Protein AF-A3PD05-F1 (afdb_monomer_lite)

pLDDT: mean 73.05, std 15.11, range [50.31, 95.12]

Secondary structure (DSSP, 8-state):
--TTTTT--HHHHHHHHHHHHHHHHHHHHHHHHHHHHHHHHHHHHHHHHHHHHHH--

Structure (mmCIF, N/CA/C/O backbone):
data_AF-A3PD05-F1
#
_entry.id   AF-A3PD05-F1
#
loop_
_atom_site.group_PDB
_atom_site.id
_atom_site.type_symbol
_atom_site.label_atom_id
_atom_site.label_alt_id
_atom_site.label_comp_id
_atom_site.label_asym_id
_atom_site.label_entity_id
_atom_site.label_seq_id
_atom_site.pdbx_PDB_ins_code
_atom_site.Cartn_x
_atom_site.Cartn_y
_atom_site.Cartn_z
_atom_site.occupancy
_atom_site.B_iso_or_equiv
_atom_site.auth_seq_id
_atom_site.auth_comp_id
_atom_site.auth_asym_id
_atom_site.auth_atom_id
_atom_site.pdbx_PDB_model_num
ATOM 1 N N . MET A 1 1 ? 23.696 -6.275 -6.837 1.00 67.62 1 MET A N 1
ATOM 2 C CA . MET A 1 1 ? 22.595 -6.525 -7.791 1.00 67.62 1 MET A CA 1
ATOM 3 C C . MET A 1 1 ? 21.997 -5.194 -8.180 1.00 67.62 1 MET A C 1
ATOM 5 O O . MET A 1 1 ? 21.495 -4.488 -7.310 1.00 67.62 1 MET A O 1
ATOM 9 N N . ASN A 1 2 ? 22.114 -4.826 -9.448 1.00 79.00 2 ASN A N 1
ATOM 10 C CA . ASN A 1 2 ? 21.603 -3.566 -9.969 1.00 79.00 2 ASN A CA 1
ATOM 11 C C . ASN A 1 2 ? 20.077 -3.665 -10.182 1.00 79.00 2 ASN A C 1
ATOM 13 O O . ASN A 1 2 ? 19.568 -4.719 -10.556 1.00 79.00 2 ASN A O 1
ATOM 17 N N . LEU A 1 3 ? 19.319 -2.587 -9.962 1.00 70.50 3 LEU A N 1
ATOM 18 C CA . LEU A 1 3 ? 17.855 -2.596 -10.158 1.00 70.50 3 LEU A CA 1
ATOM 19 C C . LEU A 1 3 ? 17.487 -2.847 -11.629 1.00 70.50 3 LEU A C 1
ATOM 21 O O . LEU A 1 3 ? 16.514 -3.538 -11.923 1.00 70.50 3 LEU A O 1
ATOM 25 N N . LYS A 1 4 ? 18.351 -2.378 -12.538 1.00 73.44 4 LYS A N 1
ATOM 26 C CA . LYS A 1 4 ? 18.275 -2.642 -13.978 1.00 73.44 4 LYS A CA 1
ATOM 27 C C . LYS A 1 4 ? 18.488 -4.123 -14.324 1.00 73.44 4 LYS A C 1
ATOM 29 O O . LYS A 1 4 ? 17.831 -4.628 -15.224 1.00 73.44 4 LYS A O 1
ATOM 34 N N . GLU A 1 5 ? 19.351 -4.834 -13.590 1.00 81.25 5 GLU A N 1
ATOM 35 C CA . GLU A 1 5 ? 19.563 -6.288 -13.755 1.00 81.25 5 GLU A CA 1
ATOM 36 C C . GLU A 1 5 ? 18.361 -7.107 -13.272 1.00 81.25 5 GLU A C 1
ATOM 38 O O . GLU A 1 5 ? 18.186 -8.251 -13.673 1.00 81.25 5 GLU A O 1
ATOM 43 N N . ARG A 1 6 ? 17.518 -6.518 -12.418 1.00 80.00 6 ARG A N 1
ATOM 44 C CA . ARG A 1 6 ? 16.305 -7.144 -11.883 1.00 80.00 6 ARG A CA 1
ATOM 45 C C . ARG A 1 6 ? 15.055 -6.846 -12.717 1.00 80.00 6 ARG A C 1
ATOM 47 O O . ARG A 1 6 ? 13.966 -7.226 -12.307 1.00 80.00 6 ARG A O 1
ATOM 54 N N . GLY A 1 7 ? 15.194 -6.155 -13.854 1.00 84.38 7 GLY A N 1
ATOM 55 C CA . GLY A 1 7 ? 14.069 -5.784 -14.722 1.00 84.38 7 GLY A CA 1
ATOM 56 C C . GLY A 1 7 ? 13.124 -4.734 -14.123 1.00 84.38 7 GLY A C 1
ATOM 57 O O . GLY A 1 7 ? 12.085 -4.438 -14.712 1.00 84.38 7 GLY A O 1
ATOM 58 N N . ILE A 1 8 ? 13.477 -4.148 -12.973 1.00 88.06 8 ILE A N 1
ATOM 59 C CA . ILE A 1 8 ? 12.664 -3.128 -12.311 1.00 88.06 8 ILE A CA 1
ATOM 60 C C . ILE A 1 8 ? 12.779 -1.844 -13.129 1.00 88.06 8 ILE A C 1
ATOM 62 O O . ILE A 1 8 ? 13.845 -1.232 -13.230 1.00 88.06 8 ILE A O 1
ATOM 66 N N . THR A 1 9 ? 11.664 -1.453 -13.738 1.00 90.94 9 THR A N 1
ATOM 67 C CA . THR A 1 9 ? 11.560 -0.239 -14.550 1.00 90.94 9 THR A CA 1
ATOM 68 C C . THR A 1 9 ? 11.097 0.926 -13.678 1.00 90.94 9 THR A C 1
ATOM 70 O O . THR A 1 9 ? 10.427 0.729 -12.669 1.00 90.94 9 THR A O 1
ATOM 73 N N . VAL A 1 10 ? 11.405 2.161 -14.081 1.00 88.31 10 VAL A N 1
ATOM 74 C CA . VAL A 1 10 ? 10.982 3.387 -13.374 1.00 88.31 10 VAL A CA 1
ATOM 75 C C . VAL A 1 10 ? 9.468 3.414 -13.108 1.00 88.31 10 VAL A C 1
ATOM 77 O O . VAL A 1 10 ? 9.039 3.885 -12.059 1.00 88.31 10 VAL A O 1
ATOM 80 N N . GLY A 1 11 ? 8.662 2.847 -14.014 1.00 89.19 11 GLY A N 1
ATOM 81 C CA . GLY A 1 11 ? 7.214 2.716 -13.832 1.00 89.19 11 GLY A CA 1
ATOM 82 C C . GLY A 1 11 ? 6.809 1.871 -12.619 1.00 89.19 11 GLY A C 1
ATOM 83 O O . GLY A 1 11 ? 5.872 2.237 -11.919 1.00 89.19 11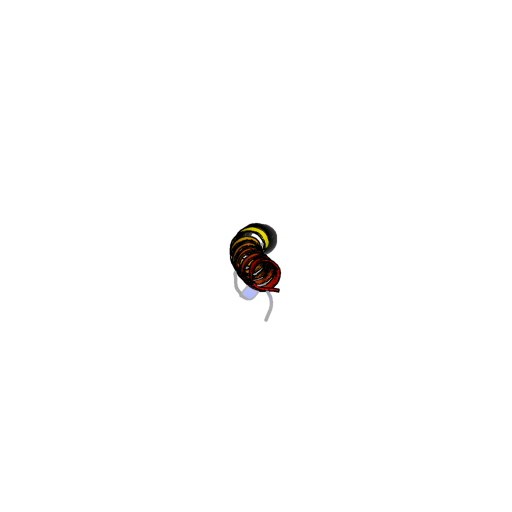 GLY A O 1
ATOM 84 N N . ASP A 1 12 ? 7.546 0.800 -12.318 1.00 88.81 12 ASP A N 1
ATOM 85 C CA . ASP A 1 12 ? 7.263 -0.087 -11.182 1.00 88.81 12 ASP A CA 1
ATOM 86 C C . ASP A 1 12 ? 7.479 0.640 -9.844 1.00 88.81 12 ASP A C 1
ATOM 88 O O . ASP A 1 12 ? 6.651 0.583 -8.936 1.00 88.81 12 ASP A O 1
ATOM 92 N N . LEU A 1 13 ? 8.532 1.460 -9.769 1.00 91.06 13 LEU A N 1
ATOM 93 C CA . LEU A 1 13 ? 8.790 2.334 -8.622 1.00 91.06 13 LEU A CA 1
ATOM 94 C C . LEU A 1 13 ? 7.653 3.339 -8.381 1.00 91.06 13 LEU A C 1
ATOM 96 O O . LEU A 1 13 ? 7.264 3.570 -7.234 1.00 91.06 13 LEU A O 1
ATOM 100 N N . LEU A 1 14 ? 7.110 3.930 -9.449 1.00 93.56 14 LEU A N 1
ATOM 101 C CA . LEU A 1 14 ? 6.004 4.887 -9.355 1.00 93.56 14 LEU A CA 1
ATOM 102 C C . LEU A 1 14 ? 4.705 4.212 -8.896 1.00 93.56 14 LEU A C 1
ATOM 104 O O . LEU A 1 14 ? 3.986 4.768 -8.065 1.00 93.56 14 LEU A O 1
ATOM 108 N N . ILE A 1 15 ? 4.427 3.003 -9.387 1.00 94.50 15 ILE A N 1
ATOM 109 C CA . ILE A 1 15 ? 3.254 2.219 -8.985 1.00 94.50 15 ILE A CA 1
ATOM 110 C C . ILE A 1 15 ? 3.346 1.845 -7.501 1.00 94.50 15 ILE A C 1
ATOM 112 O O . ILE A 1 15 ? 2.391 2.070 -6.755 1.00 94.50 15 ILE A O 1
ATOM 116 N N . ILE A 1 16 ? 4.502 1.352 -7.043 1.00 94.19 16 ILE A N 1
ATOM 117 C CA . ILE A 1 16 ? 4.727 1.011 -5.629 1.00 94.19 16 ILE A CA 1
ATOM 118 C C . ILE A 1 16 ? 4.530 2.243 -4.736 1.00 94.19 16 ILE A C 1
ATOM 120 O O . ILE A 1 16 ? 3.866 2.158 -3.700 1.00 94.19 16 ILE A O 1
ATOM 124 N N . LEU A 1 17 ? 5.043 3.406 -5.147 1.00 94.00 17 LEU A N 1
ATOM 125 C CA . LEU A 1 17 ? 4.881 4.653 -4.398 1.00 94.00 17 LEU A CA 1
ATOM 126 C C . LEU A 1 17 ? 3.404 5.053 -4.257 1.00 94.00 17 LEU A C 1
ATOM 128 O O . LEU A 1 17 ? 2.955 5.389 -3.158 1.00 94.00 17 LEU A O 1
ATOM 132 N N . LEU A 1 18 ? 2.632 4.970 -5.344 1.00 95.12 18 LEU A N 1
ATOM 133 C CA . LEU A 1 18 ? 1.195 5.255 -5.327 1.00 95.12 18 LEU A CA 1
ATOM 134 C C . LEU A 1 18 ? 0.433 4.288 -4.414 1.00 95.12 18 LEU A C 1
ATOM 136 O O . LEU A 1 18 ? -0.431 4.725 -3.648 1.00 95.12 18 LEU A O 1
ATOM 140 N N . ILE A 1 19 ? 0.775 2.997 -4.445 1.00 94.88 19 ILE A N 1
ATOM 141 C CA . ILE A 1 19 ? 0.168 1.976 -3.580 1.00 94.88 19 ILE A CA 1
ATOM 142 C 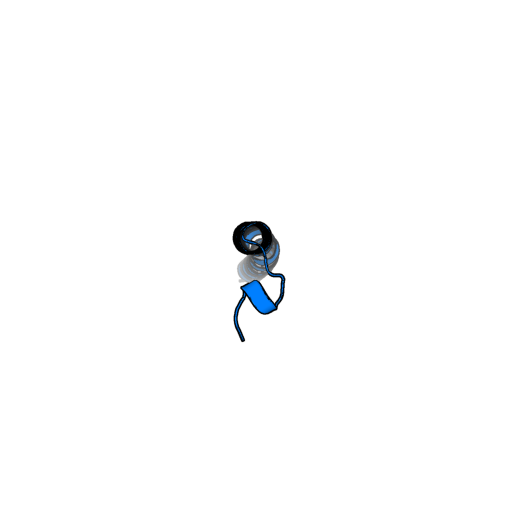C . ILE A 1 19 ? 0.433 2.292 -2.107 1.00 94.88 19 ILE A C 1
ATOM 144 O O . ILE A 1 19 ? -0.496 2.220 -1.300 1.00 94.88 19 ILE A O 1
ATOM 148 N N . ILE A 1 20 ? 1.658 2.686 -1.746 1.00 94.19 20 ILE A N 1
ATOM 149 C CA . ILE A 1 20 ? 2.012 3.040 -0.363 1.00 94.19 20 ILE A CA 1
ATOM 150 C C . ILE A 1 20 ? 1.211 4.260 0.103 1.00 94.19 20 ILE A C 1
ATOM 152 O O . ILE A 1 20 ? 0.601 4.217 1.175 1.00 94.19 20 ILE A O 1
ATOM 156 N N . ILE A 1 21 ? 1.158 5.330 -0.697 1.00 94.38 21 ILE A N 1
ATOM 157 C CA . ILE A 1 21 ? 0.422 6.5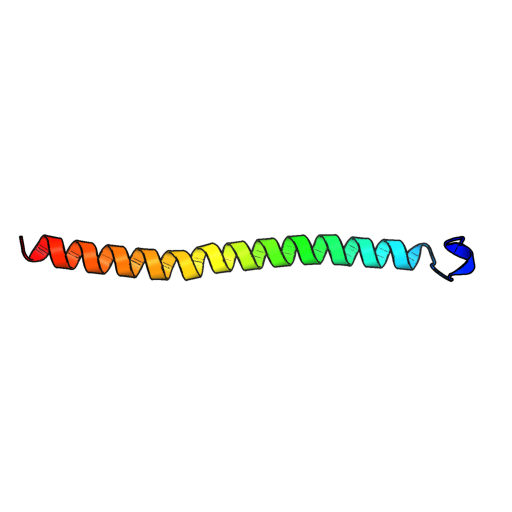57 -0.348 1.00 94.38 21 ILE A CA 1
ATOM 158 C C . ILE A 1 21 ? -1.070 6.253 -0.183 1.00 94.38 21 ILE A C 1
ATOM 160 O O . ILE A 1 21 ? -1.665 6.586 0.845 1.00 94.38 21 ILE A O 1
ATOM 164 N N . THR A 1 22 ? -1.661 5.560 -1.157 1.00 92.62 22 THR A N 1
ATOM 165 C CA . THR A 1 22 ? -3.094 5.237 -1.159 1.00 92.62 22 THR A CA 1
ATOM 166 C C . THR A 1 22 ? -3.447 4.308 -0.004 1.00 92.62 22 THR A C 1
ATOM 168 O O . THR A 1 22 ? -4.415 4.562 0.706 1.00 92.62 22 THR A O 1
ATOM 171 N N . SER A 1 23 ? -2.625 3.289 0.262 1.00 90.44 23 SER A N 1
ATOM 172 C CA . SER A 1 23 ? -2.824 2.373 1.390 1.00 90.44 23 SER A CA 1
ATOM 173 C C . SER A 1 23 ? -2.703 3.094 2.726 1.00 90.44 23 SER A C 1
ATOM 175 O O . SER A 1 23 ? -3.499 2.851 3.625 1.00 90.44 23 SER A O 1
ATOM 177 N N . THR A 1 24 ? -1.764 4.032 2.863 1.00 89.31 24 THR A N 1
ATOM 178 C CA . THR A 1 24 ? -1.599 4.803 4.105 1.00 89.31 24 THR A CA 1
ATOM 179 C C . THR A 1 24 ? -2.807 5.706 4.358 1.00 89.31 24 THR A C 1
ATOM 181 O O . THR A 1 24 ? -3.307 5.773 5.483 1.00 89.31 24 THR A O 1
ATOM 184 N N . ILE A 1 25 ? -3.319 6.370 3.316 1.00 89.12 25 ILE A N 1
ATOM 185 C CA . ILE A 1 25 ? -4.526 7.205 3.402 1.00 89.12 25 ILE A CA 1
ATOM 186 C C . ILE A 1 25 ? -5.754 6.341 3.694 1.00 89.12 25 ILE A C 1
ATOM 188 O O . ILE A 1 25 ? -6.526 6.677 4.591 1.00 89.12 25 ILE A O 1
ATOM 192 N N . LEU A 1 26 ? -5.909 5.214 2.999 1.00 86.25 26 LEU A N 1
ATOM 193 C CA . LEU A 1 26 ? -7.020 4.283 3.175 1.00 86.25 26 LEU A CA 1
ATOM 194 C C . LEU A 1 26 ? -7.025 3.686 4.584 1.00 86.25 26 LEU A C 1
ATOM 196 O O . LEU A 1 26 ? -8.039 3.754 5.271 1.00 86.25 26 LEU A O 1
ATOM 200 N N . VAL A 1 27 ? -5.883 3.186 5.064 1.00 83.62 27 VAL A N 1
ATOM 201 C CA . VAL A 1 27 ? -5.732 2.672 6.433 1.00 83.62 27 VAL A CA 1
ATOM 202 C C . VAL A 1 27 ? -6.015 3.775 7.447 1.00 83.62 27 VAL A C 1
ATOM 204 O O . VAL A 1 27 ? -6.721 3.523 8.420 1.00 83.62 27 VAL A O 1
ATOM 207 N N . LYS A 1 28 ? -5.542 5.009 7.231 1.00 77.25 28 LYS A N 1
ATOM 208 C CA . LYS A 1 28 ? -5.833 6.145 8.121 1.00 77.25 28 LYS A CA 1
ATOM 209 C C . LYS A 1 28 ? -7.315 6.526 8.112 1.00 77.25 28 LYS A C 1
ATOM 211 O O . LYS A 1 28 ? -7.844 6.832 9.179 1.00 77.25 28 LYS A O 1
ATOM 216 N N . SER A 1 29 ? -7.981 6.483 6.957 1.00 72.44 29 SER A N 1
ATOM 217 C CA . SER A 1 29 ? -9.418 6.748 6.826 1.00 72.44 29 SER A CA 1
ATOM 218 C C . SER A 1 29 ? -10.229 5.663 7.521 1.00 72.44 29 SER A C 1
ATOM 220 O O . SER A 1 29 ? -10.954 5.969 8.458 1.00 72.44 29 SER A O 1
ATOM 222 N N . ILE A 1 30 ? -9.983 4.391 7.199 1.00 73.94 30 ILE A N 1
ATOM 223 C CA . ILE A 1 30 ? -10.630 3.244 7.848 1.00 73.94 30 ILE A CA 1
ATOM 224 C C . ILE A 1 30 ? -10.369 3.260 9.355 1.00 73.94 30 ILE A C 1
ATOM 226 O O . ILE A 1 30 ? -11.269 2.984 10.137 1.00 73.94 30 ILE A O 1
ATOM 230 N N . SER A 1 31 ? -9.163 3.624 9.799 1.00 64.69 31 SER A N 1
ATOM 231 C CA . SER A 1 31 ? -8.848 3.769 11.226 1.00 64.69 31 SER A CA 1
ATOM 232 C C . SER A 1 31 ? -9.596 4.928 11.876 1.00 64.69 31 SER A C 1
ATOM 234 O O . SER A 1 31 ? -9.915 4.848 13.059 1.00 64.69 31 SER A O 1
ATOM 236 N N . LYS A 1 32 ? -9.867 6.011 11.142 1.00 60.88 32 LYS A N 1
ATOM 237 C CA . LYS A 1 32 ? -10.669 7.145 11.611 1.00 60.88 32 LYS A CA 1
ATOM 238 C C . LYS A 1 32 ? -12.144 6.747 11.708 1.00 60.88 32 LYS A C 1
ATOM 240 O O . LYS A 1 32 ? -12.741 6.999 12.749 1.00 60.88 32 LYS A O 1
ATOM 245 N N . ASP A 1 33 ? -12.662 6.018 10.724 1.00 58.09 33 ASP A N 1
ATOM 246 C CA . ASP A 1 33 ? -14.028 5.476 10.707 1.00 58.09 33 ASP A CA 1
ATOM 247 C C . ASP A 1 33 ? -14.234 4.351 11.748 1.00 58.09 33 ASP A C 1
ATOM 249 O O . ASP A 1 33 ? -15.282 4.248 12.392 1.00 58.09 33 ASP A O 1
ATOM 253 N N . LYS A 1 34 ? -13.203 3.541 12.026 1.00 54.97 34 LYS A N 1
ATOM 254 C CA . LYS A 1 34 ? -13.196 2.584 13.151 1.00 54.97 34 LYS A CA 1
ATOM 255 C C . LYS A 1 34 ? -13.053 3.283 14.499 1.00 54.97 34 LYS A C 1
ATOM 257 O O . LYS A 1 34 ? -13.686 2.852 15.461 1.00 54.97 34 LYS A O 1
ATOM 262 N N . LYS A 1 35 ? -12.247 4.348 14.598 1.00 54.34 35 LYS A N 1
ATOM 263 C CA . LYS A 1 35 ? -12.120 5.148 15.829 1.00 54.34 35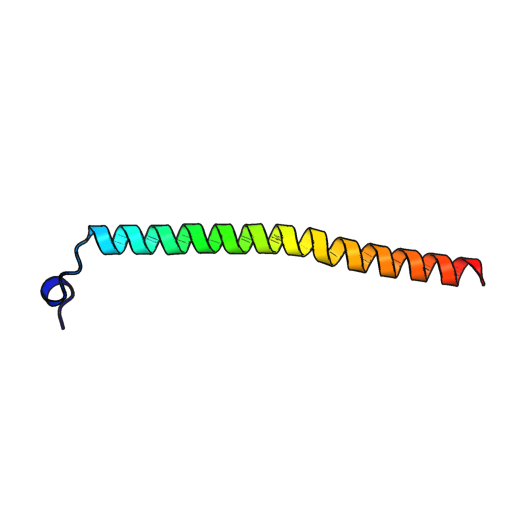 LYS A CA 1
ATOM 264 C C . LYS A 1 35 ? -13.403 5.890 16.165 1.00 54.34 35 LYS A C 1
ATOM 266 O O . LYS A 1 35 ? -13.607 6.158 17.339 1.00 54.34 35 LYS A O 1
ATOM 271 N N . THR A 1 36 ? -14.253 6.222 15.200 1.00 54.00 36 THR A N 1
ATOM 272 C CA . THR A 1 36 ? -15.567 6.810 15.482 1.00 54.00 36 THR A CA 1
ATOM 273 C C . THR A 1 36 ? -16.581 5.727 15.831 1.00 54.00 36 THR A C 1
ATOM 275 O O . THR A 1 36 ? -17.220 5.841 16.867 1.00 54.00 36 THR A O 1
ATOM 278 N N . THR A 1 37 ? -16.646 4.622 15.083 1.00 56.50 37 THR A N 1
ATOM 279 C CA . THR A 1 37 ? -17.658 3.570 15.311 1.00 56.50 37 THR A CA 1
ATOM 280 C C . THR A 1 37 ? -17.415 2.765 16.596 1.00 56.50 37 THR A C 1
ATOM 282 O O . THR A 1 37 ? -18.317 2.597 17.412 1.00 56.50 37 THR A O 1
ATOM 285 N N . LEU A 1 38 ? -16.182 2.302 16.839 1.00 55.00 38 LEU A N 1
ATOM 286 C CA . LEU A 1 38 ? -15.863 1.491 18.023 1.00 55.00 38 LEU A CA 1
ATOM 287 C C . LEU A 1 38 ? -15.797 2.339 19.303 1.00 55.00 38 LEU A C 1
ATOM 289 O O . LEU A 1 38 ? -16.131 1.858 20.384 1.00 55.00 38 LEU A O 1
ATOM 293 N N . LYS A 1 39 ? -15.401 3.614 19.202 1.00 56.03 39 LYS A N 1
ATOM 294 C CA . LYS A 1 39 ? -15.427 4.543 20.342 1.00 56.03 39 LYS A CA 1
ATOM 295 C C . LYS A 1 39 ? -16.850 4.993 20.669 1.00 56.03 39 LYS A C 1
ATOM 297 O O . LYS A 1 39 ? -17.149 5.130 21.846 1.00 56.03 39 LYS A O 1
ATOM 302 N N . TYR A 1 40 ? -17.718 5.159 19.668 1.00 57.25 40 TYR A N 1
ATOM 303 C CA . TYR A 1 40 ? -19.136 5.464 19.868 1.00 57.25 40 TYR A CA 1
ATOM 304 C C . TYR A 1 40 ? -19.838 4.358 20.665 1.00 57.25 40 TYR A C 1
ATOM 306 O O . TYR A 1 40 ? -20.391 4.650 21.716 1.00 57.25 40 TYR A O 1
ATOM 314 N N . ILE A 1 41 ? -19.685 3.088 20.269 1.00 60.62 41 ILE A N 1
ATOM 315 C CA . ILE A 1 41 ? -20.292 1.944 20.981 1.00 60.62 41 ILE A CA 1
ATOM 316 C C . ILE A 1 41 ? -19.820 1.866 22.444 1.00 60.62 41 ILE A C 1
ATOM 318 O O . ILE A 1 41 ? -20.624 1.693 23.359 1.00 60.62 41 ILE A O 1
ATOM 322 N N . ASN A 1 42 ? -18.516 2.037 22.690 1.00 60.50 42 ASN A N 1
ATOM 323 C CA . ASN A 1 42 ? -17.977 2.020 24.054 1.00 60.50 42 ASN A CA 1
ATOM 324 C C . ASN A 1 42 ? -18.410 3.251 24.872 1.00 60.50 42 ASN A C 1
ATOM 326 O O . ASN A 1 42 ? -18.648 3.146 26.072 1.00 60.50 42 ASN A O 1
ATOM 330 N N . GLN A 1 43 ? -18.537 4.421 24.242 1.00 60.88 43 GLN A N 1
ATOM 331 C CA . GLN A 1 43 ? -18.984 5.648 24.901 1.00 60.88 43 GLN A CA 1
ATOM 332 C C . GLN A 1 43 ? -20.485 5.608 25.223 1.00 60.88 43 GLN A C 1
ATOM 334 O O . GLN A 1 43 ? -20.883 6.079 26.287 1.00 60.88 43 GLN A O 1
ATOM 339 N N . GLU A 1 44 ? -21.304 4.999 24.362 1.00 59.53 44 GLU A N 1
ATOM 340 C CA . GLU A 1 44 ? -22.721 4.740 24.623 1.00 59.53 44 GLU A CA 1
ATOM 341 C C . GLU A 1 44 ? -22.912 3.745 25.767 1.00 59.53 44 GLU A C 1
ATOM 343 O O . GLU A 1 44 ? -23.662 4.048 26.692 1.00 59.53 44 GLU A O 1
ATOM 348 N N . GLN A 1 45 ? -22.196 2.613 25.779 1.00 60.47 45 GLN A N 1
ATOM 349 C CA . GLN A 1 45 ? -22.284 1.651 26.885 1.00 60.47 45 GLN A CA 1
ATOM 350 C C . GLN A 1 45 ? -21.862 2.260 28.226 1.00 60.47 45 GLN A C 1
ATOM 352 O O . GLN A 1 45 ? -22.567 2.090 29.222 1.00 60.47 45 GLN A O 1
ATOM 357 N N . VAL A 1 46 ? -20.751 3.006 28.262 1.00 62.69 46 VAL A N 1
ATOM 358 C CA . VAL A 1 46 ? 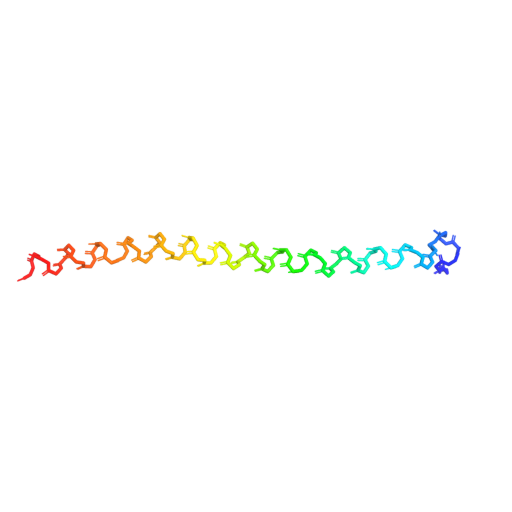-20.288 3.677 29.489 1.00 62.69 46 VAL A CA 1
ATOM 359 C C . VAL A 1 46 ? -21.275 4.765 29.928 1.00 62.69 46 VAL A C 1
ATOM 361 O O . VAL A 1 46 ? -21.549 4.889 31.120 1.00 62.69 46 VAL A O 1
ATOM 364 N N . SER A 1 47 ? -21.852 5.524 28.991 1.00 61.44 47 SER A N 1
ATOM 365 C CA . SER A 1 47 ? -22.880 6.533 29.286 1.00 61.44 47 SER A CA 1
ATOM 366 C C . SER A 1 47 ? -24.172 5.908 29.825 1.00 61.44 47 SER A C 1
ATOM 368 O O . SER A 1 47 ? -24.737 6.403 30.802 1.00 61.44 47 SER A O 1
ATOM 370 N N . TYR A 1 48 ? -24.623 4.798 29.234 1.00 60.03 48 TYR A N 1
ATOM 371 C CA . TYR A 1 48 ? -25.839 4.098 29.647 1.00 60.03 48 TYR A CA 1
ATOM 372 C C . TYR A 1 48 ? -25.674 3.471 31.032 1.00 60.03 48 TYR A C 1
ATOM 374 O O . TYR A 1 48 ? -26.509 3.687 31.906 1.00 60.03 48 TYR A O 1
ATOM 382 N N . MET A 1 49 ? -24.553 2.782 31.267 1.00 60.66 49 MET A N 1
ATOM 383 C CA . MET A 1 49 ? -24.187 2.250 32.583 1.00 60.66 49 MET A CA 1
ATOM 384 C C . MET A 1 49 ? -24.115 3.366 33.629 1.00 60.66 49 MET A C 1
ATOM 386 O O . MET A 1 49 ? -24.759 3.268 34.670 1.00 60.66 49 MET A O 1
ATOM 390 N N . LYS A 1 50 ? -23.403 4.464 33.343 1.00 63.03 50 LYS A N 1
ATOM 391 C CA . LYS A 1 50 ? -23.260 5.593 34.275 1.00 63.03 50 LYS A CA 1
ATOM 392 C C . LYS A 1 50 ? -24.606 6.225 34.644 1.00 63.03 50 LYS A C 1
ATOM 394 O O . LYS A 1 50 ? -24.848 6.469 35.823 1.00 63.03 50 LYS A O 1
ATOM 399 N N . ASN A 1 51 ? -25.484 6.457 33.667 1.00 60.31 51 ASN A N 1
ATOM 400 C CA . ASN A 1 51 ? -26.827 6.985 33.926 1.00 60.31 51 ASN A CA 1
ATOM 401 C C . ASN A 1 51 ? -27.704 5.997 34.698 1.00 60.31 51 AS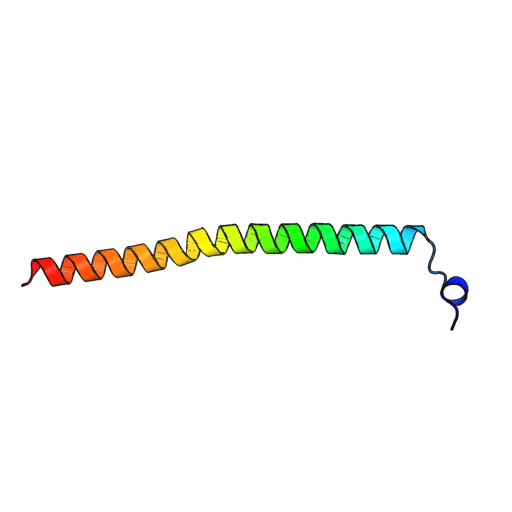N A C 1
ATOM 403 O O . ASN A 1 51 ? -28.508 6.423 35.523 1.00 60.31 51 ASN A O 1
ATOM 407 N N . HIS A 1 52 ? -27.543 4.691 34.463 1.00 59.34 52 HIS A N 1
ATOM 408 C CA . HIS A 1 52 ? -28.240 3.673 35.238 1.00 59.34 52 HIS A CA 1
ATOM 409 C C . HIS A 1 52 ? -27.818 3.771 36.706 1.00 59.34 52 HIS A C 1
ATOM 411 O O . HIS A 1 52 ? -28.666 4.035 37.544 1.00 59.34 52 HIS A O 1
ATOM 417 N N . TYR A 1 53 ? -26.520 3.701 37.021 1.00 59.22 53 TYR A N 1
ATOM 418 C CA . TYR A 1 53 ? -26.034 3.796 38.406 1.00 59.22 53 TYR A CA 1
ATOM 419 C C . TYR A 1 53 ? -26.426 5.101 39.108 1.00 59.22 53 TYR A C 1
ATOM 421 O O . TYR A 1 53 ? -26.795 5.070 40.275 1.00 59.22 53 TYR A O 1
ATOM 429 N N . GLN A 1 54 ? -26.409 6.234 38.402 1.00 57.50 54 GLN A N 1
ATOM 430 C CA . GLN A 1 54 ? -26.797 7.525 38.975 1.00 57.50 54 GLN A CA 1
ATOM 431 C C . GLN A 1 54 ? -28.309 7.642 39.248 1.00 57.50 54 GLN A C 1
ATOM 433 O O . GLN A 1 54 ? -28.713 8.469 40.052 1.00 57.50 54 GLN A O 1
ATOM 438 N N . LYS A 1 55 ? -29.151 6.822 38.607 1.00 55.19 55 LYS A N 1
ATOM 439 C CA . LYS A 1 55 ? -30.603 6.792 38.847 1.00 55.19 55 LYS A CA 1
ATOM 440 C C . LYS A 1 55 ? -30.996 5.957 40.077 1.00 55.19 55 LYS A C 1
ATOM 442 O O . LYS A 1 55 ? -32.134 6.059 40.525 1.00 55.19 55 LYS A O 1
ATOM 447 N N . PHE A 1 56 ? -30.087 5.126 40.595 1.00 57.97 56 PHE A N 1
ATOM 448 C CA . PHE A 1 56 ? -30.317 4.268 41.770 1.00 57.97 56 PHE A CA 1
ATOM 449 C C . PHE A 1 56 ? -29.667 4.790 43.067 1.00 57.97 56 PHE A C 1
ATOM 451 O O . PHE A 1 56 ? -29.801 4.126 44.093 1.00 57.97 56 PHE A O 1
ATOM 458 N N . ILE A 1 57 ? -28.974 5.936 43.031 1.00 50.31 57 ILE A N 1
ATOM 459 C CA . ILE A 1 57 ? -28.424 6.650 44.202 1.00 50.31 57 ILE A CA 1
ATOM 460 C C . ILE A 1 57 ? -29.306 7.866 44.471 1.00 50.31 57 ILE A C 1
ATOM 462 O O . ILE A 1 57 ? -29.618 8.109 45.656 1.00 50.31 57 ILE A O 1
#

Organism: Prochlorococcus marinus (strain MIT 9301) (NCBI:txid167546)

Radius of gyration: 23.73 Å; chains: 1; bounding box: 53×15×59 Å

Sequence (57 aa):
MNLKERGITVGDLLIILLIIITSTILVKSISKDKKTTLKYINQEQVSYMKNHYQKFI

Foldseek 3Di:
DDCVVVVNDPVNVVVVVVCVVVVVVVVVVVVVVCCCVVVVVVVVVVVVVVVVVVVVD